Protein AF-A0A919SHP3-F1 (afdb_monomer)

Foldseek 3Di:
DDPPPPDLDWDKDKDFDQCCVVPVPDDPVNSVVDGTDIDIDTDPSPPDDPVVVVVVVVCVVVVVDPDDDD

Mean predicted aligned error: 14.88 Å

Sequence (70 aa):
MTEIDTLATSTFAVHRGAWERTCPTLTADLAAMVAPPITVSAFPVTSAPAATRARVKEARMRQNLPFGTA

Radius of gyration: 23.03 Å; Cα contacts (8 Å, |Δi|>4): 50; chains: 1; bounding box: 42×31×58 Å

pLDDT: mean 73.01, std 14.86, range [37.56, 92.44]

Organism: NCBI:txid113560

Secondary structure (DSSP, 8-state):
-----------EEEEE--HHHH-TTS-HHHHHHSPPPEEEEE----SS-HHHHHHHHHHHHTT-S-S---

Structure (mmCIF, N/CA/C/O backbone):
data_AF-A0A919SHP3-F1
#
_entry.id   AF-A0A919SHP3-F1
#
loop_
_atom_site.group_PDB
_atom_site.id
_atom_site.type_symbol
_atom_site.label_atom_id
_atom_site.label_alt_id
_atom_site.label_comp_id
_atom_site.label_asym_id
_atom_site.label_entity_id
_atom_site.label_seq_id
_atom_site.pdbx_PDB_ins_code
_atom_site.Cartn_x
_atom_site.Cartn_y
_atom_site.Cartn_z
_atom_site.occupancy
_atom_site.B_iso_or_equiv
_atom_site.auth_seq_id
_atom_site.auth_comp_id
_atom_site.auth_asym_id
_atom_site.auth_atom_id
_atom_site.pdbx_PDB_model_num
ATOM 1 N N . MET A 1 1 ? 19.868 25.012 -24.736 1.00 39.81 1 MET A N 1
ATOM 2 C CA . MET A 1 1 ? 20.096 23.816 -23.903 1.00 39.81 1 MET A CA 1
ATOM 3 C C . MET A 1 1 ? 18.783 23.482 -23.228 1.00 39.81 1 MET A C 1
ATOM 5 O O . MET A 1 1 ? 18.385 24.194 -22.323 1.00 39.81 1 MET A O 1
ATOM 9 N N . THR A 1 2 ? 18.050 22.503 -23.750 1.00 48.19 2 THR A N 1
ATOM 10 C CA . THR A 1 2 ? 16.845 21.967 -23.107 1.00 48.19 2 THR A CA 1
ATOM 11 C C . THR A 1 2 ? 17.291 20.891 -22.133 1.00 48.19 2 THR A C 1
ATOM 13 O O . THR A 1 2 ? 17.586 19.772 -22.548 1.00 48.19 2 THR A O 1
ATOM 16 N N . GLU A 1 3 ? 17.404 21.252 -20.860 1.00 49.62 3 GLU A N 1
ATOM 17 C CA . GLU A 1 3 ? 17.455 20.287 -19.765 1.00 49.62 3 GLU A CA 1
ATOM 18 C C . GLU A 1 3 ? 16.117 19.543 -19.777 1.00 49.62 3 GLU A C 1
ATOM 20 O O . GLU A 1 3 ? 15.077 20.074 -19.397 1.00 49.62 3 GLU A O 1
ATOM 25 N N . ILE A 1 4 ? 16.107 18.346 -20.362 1.00 57.38 4 ILE A N 1
ATOM 26 C CA . ILE A 1 4 ? 14.957 17.456 -20.266 1.00 57.38 4 ILE A CA 1
ATOM 27 C C . ILE A 1 4 ? 15.130 16.743 -18.931 1.00 57.38 4 ILE A C 1
ATOM 29 O O . ILE A 1 4 ? 15.835 15.738 -18.855 1.00 57.38 4 ILE A O 1
ATOM 33 N N . ASP A 1 5 ? 14.500 17.274 -17.887 1.00 56.62 5 ASP A N 1
ATOM 34 C CA . ASP A 1 5 ? 14.285 16.549 -16.639 1.00 56.62 5 ASP A CA 1
ATOM 35 C C . ASP A 1 5 ? 13.416 15.325 -16.947 1.00 56.62 5 ASP A C 1
ATOM 37 O O . ASP A 1 5 ? 12.183 15.365 -16.940 1.00 56.62 5 ASP A O 1
ATOM 41 N N . T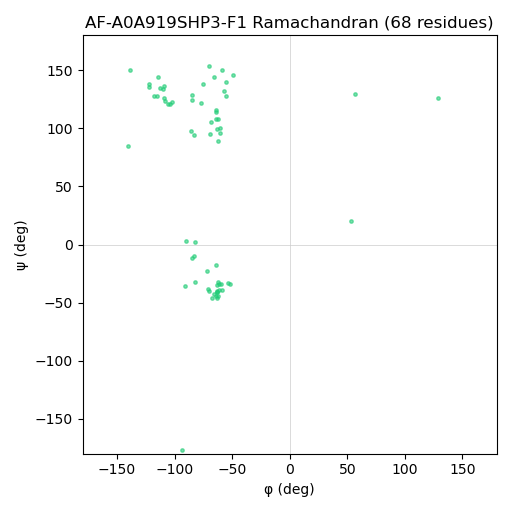HR A 1 6 ? 14.049 14.206 -17.291 1.00 57.41 6 THR A N 1
ATOM 42 C CA . THR A 1 6 ? 13.345 12.933 -17.415 1.00 57.41 6 THR A CA 1
ATOM 43 C C . THR A 1 6 ? 12.924 12.482 -16.022 1.00 57.41 6 THR A C 1
ATOM 45 O O . THR A 1 6 ? 13.698 11.85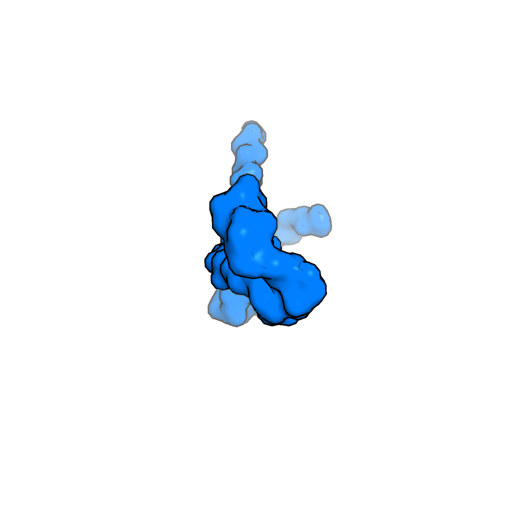8 -15.298 1.00 57.41 6 THR A O 1
ATOM 48 N N . LEU A 1 7 ? 11.685 12.797 -15.643 1.00 62.50 7 LEU A N 1
ATOM 49 C CA . LEU A 1 7 ? 11.059 12.286 -14.427 1.00 62.50 7 LEU A CA 1
ATOM 50 C C . LEU A 1 7 ? 10.905 10.765 -14.551 1.00 62.50 7 LEU A C 1
ATOM 52 O O . LEU A 1 7 ? 10.083 10.265 -15.322 1.00 62.50 7 LEU A O 1
ATOM 56 N N . ALA A 1 8 ? 11.705 10.013 -13.795 1.00 64.25 8 ALA A N 1
ATOM 57 C CA . ALA A 1 8 ? 11.558 8.568 -13.706 1.00 64.25 8 ALA A CA 1
ATOM 58 C C . ALA A 1 8 ? 10.181 8.234 -13.107 1.00 64.25 8 ALA A C 1
ATOM 60 O O . ALA A 1 8 ? 9.934 8.446 -11.918 1.00 64.25 8 ALA A O 1
ATOM 61 N N . THR A 1 9 ? 9.262 7.724 -13.933 1.00 66.56 9 THR A N 1
ATOM 62 C CA . THR A 1 9 ? 7.939 7.302 -13.461 1.00 66.56 9 THR A CA 1
ATOM 63 C C . THR A 1 9 ? 8.106 6.133 -12.495 1.00 66.56 9 THR A C 1
ATOM 65 O O . THR A 1 9 ? 8.574 5.063 -12.879 1.00 66.56 9 THR A O 1
ATOM 68 N N . SER A 1 10 ? 7.737 6.353 -11.235 1.00 69.81 10 SER A N 1
ATOM 69 C CA . SER A 1 10 ? 7.810 5.350 -10.173 1.00 69.81 10 SER A CA 1
ATOM 70 C C . SER A 1 10 ? 6.403 4.908 -9.789 1.00 69.81 10 SER A C 1
ATOM 72 O O . SER A 1 10 ? 5.499 5.734 -9.661 1.00 69.81 10 SER A O 1
ATOM 74 N N . THR A 1 11 ? 6.208 3.602 -9.617 1.00 77.25 11 THR A N 1
ATOM 75 C CA . THR A 1 11 ? 4.920 3.031 -9.214 1.00 77.25 11 THR A CA 1
ATOM 76 C C . THR A 1 11 ? 4.975 2.638 -7.745 1.00 77.25 11 THR A C 1
ATOM 78 O O . THR A 1 11 ? 5.785 1.798 -7.346 1.00 77.25 11 THR A O 1
ATOM 81 N N . PHE A 1 12 ? 4.080 3.228 -6.955 1.00 82.50 12 PHE A N 1
ATOM 82 C CA . PHE A 1 12 ? 3.906 2.924 -5.540 1.00 82.50 12 PHE A CA 1
ATOM 83 C C . PHE A 1 12 ? 2.551 2.256 -5.325 1.00 82.50 12 PHE A C 1
ATOM 85 O O . PHE A 1 12 ? 1.539 2.715 -5.854 1.00 82.50 12 PHE A O 1
ATOM 92 N N . ALA A 1 13 ? 2.527 1.187 -4.535 1.00 84.50 13 ALA A N 1
ATOM 93 C CA . ALA A 1 13 ? 1.304 0.575 -4.047 1.00 84.50 13 ALA A CA 1
ATOM 94 C C . ALA A 1 13 ? 1.080 1.004 -2.593 1.00 84.50 13 ALA A C 1
ATOM 96 O O . ALA A 1 13 ? 1.935 0.814 -1.723 1.00 84.50 13 ALA A O 1
ATOM 97 N N . VAL A 1 14 ? -0.076 1.617 -2.347 1.00 88.44 14 VAL A N 1
ATOM 98 C CA . VAL A 1 14 ? -0.484 2.099 -1.026 1.00 88.44 14 VAL A CA 1
ATOM 99 C C . VAL A 1 14 ? -1.553 1.164 -0.484 1.00 88.44 14 VAL A C 1
ATOM 101 O O . VAL A 1 14 ? -2.611 0.997 -1.089 1.00 88.44 14 VAL A O 1
ATOM 104 N N . HIS A 1 15 ? -1.283 0.569 0.671 1.00 86.25 15 HIS A N 1
ATOM 105 C CA . HIS A 1 15 ? -2.175 -0.372 1.331 1.00 86.25 15 HIS A CA 1
ATOM 106 C C . HIS A 1 15 ? -2.654 0.220 2.652 1.00 86.25 15 HIS A C 1
ATOM 108 O O . HIS A 1 15 ? -1.845 0.636 3.484 1.00 86.25 15 HIS A O 1
ATOM 114 N N . ARG A 1 16 ? -3.973 0.239 2.862 1.00 89.00 16 ARG A N 1
ATOM 115 C CA . ARG A 1 16 ? -4.547 0.511 4.184 1.00 89.00 16 ARG A CA 1
ATOM 116 C C . ARG A 1 16 ? -4.600 -0.786 4.979 1.00 89.00 16 ARG A C 1
ATOM 118 O O . ARG A 1 16 ? -5.167 -1.773 4.516 1.00 89.00 16 ARG A O 1
ATOM 125 N N . GLY A 1 17 ? -3.989 -0.772 6.156 1.00 87.19 17 GLY A N 1
ATOM 126 C CA . GLY A 1 17 ? -4.022 -1.865 7.117 1.00 87.19 17 GLY A CA 1
ATOM 127 C C . GLY A 1 17 ? -5.137 -1.702 8.150 1.00 87.19 17 GLY A C 1
ATOM 128 O O . GLY A 1 17 ? -5.914 -0.749 8.118 1.00 87.19 17 GLY A O 1
ATOM 129 N N . ALA A 1 18 ? -5.178 -2.641 9.094 1.00 87.56 18 ALA A N 1
ATOM 130 C CA . ALA A 1 18 ? -6.063 -2.617 10.253 1.00 87.56 18 ALA A CA 1
ATOM 131 C C . ALA A 1 18 ? -5.219 -2.679 11.527 1.00 87.56 18 ALA A C 1
ATOM 133 O O . ALA A 1 18 ? -4.284 -3.481 11.604 1.00 87.56 18 ALA A O 1
ATOM 134 N N . TRP A 1 19 ? -5.551 -1.853 12.522 1.00 87.69 19 TRP A N 1
ATOM 135 C CA . TRP A 1 19 ? -4.790 -1.785 13.769 1.00 87.69 19 TRP A CA 1
ATOM 136 C C . TRP A 1 19 ? -4.742 -3.117 14.519 1.00 87.69 19 TRP A C 1
ATOM 138 O O . TRP A 1 19 ? -3.688 -3.442 15.049 1.00 87.69 19 TRP A O 1
ATOM 148 N N . GLU A 1 20 ? -5.801 -3.930 14.466 1.00 84.06 20 GLU A N 1
ATOM 149 C CA . GLU A 1 20 ? -5.841 -5.267 15.086 1.00 84.06 20 GLU A CA 1
ATOM 150 C C . GLU A 1 20 ? -4.681 -6.175 14.651 1.00 84.06 20 GLU A C 1
ATOM 152 O O . GLU A 1 20 ? -4.192 -6.983 15.436 1.00 84.06 20 GLU A O 1
ATOM 157 N N . ARG A 1 21 ? -4.215 -6.040 13.401 1.00 83.19 21 ARG A N 1
ATOM 158 C CA . ARG A 1 21 ? -3.110 -6.851 12.866 1.00 83.19 21 ARG A CA 1
ATOM 159 C C . ARG A 1 21 ? -1.737 -6.307 13.253 1.00 83.19 21 ARG A C 1
ATOM 161 O O . ARG A 1 21 ? -0.798 -7.082 13.386 1.00 83.19 21 ARG A O 1
ATOM 168 N N . THR A 1 22 ? -1.612 -4.988 13.390 1.00 85.06 22 THR A N 1
ATOM 169 C CA . THR A 1 22 ? -0.330 -4.307 13.635 1.00 85.06 22 THR A CA 1
ATOM 170 C C . THR A 1 22 ? -0.044 -4.136 15.125 1.00 85.06 22 THR A C 1
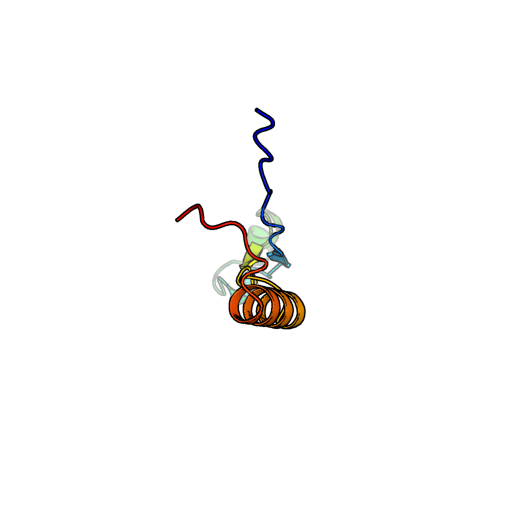ATOM 172 O O . THR A 1 22 ? 1.104 -4.217 15.548 1.00 85.06 22 THR A O 1
ATOM 175 N N . CYS A 1 23 ? -1.081 -3.889 15.923 1.00 85.38 23 CYS A N 1
ATOM 176 C CA . CYS A 1 23 ? -1.003 -3.662 17.359 1.00 85.38 23 CYS A CA 1
ATOM 177 C C . CYS A 1 23 ? -2.189 -4.367 18.046 1.00 85.38 23 CYS A C 1
ATOM 179 O O . CYS A 1 23 ? -3.221 -3.742 18.290 1.00 85.38 23 CYS A O 1
ATOM 181 N N . PRO A 1 24 ? -2.063 -5.672 18.359 1.00 84.81 24 PRO A N 1
ATOM 182 C CA . PRO A 1 24 ? -3.161 -6.479 18.904 1.00 84.81 24 PRO A CA 1
ATOM 183 C C . PRO A 1 24 ? -3.647 -6.024 20.285 1.00 84.81 24 PRO A C 1
ATOM 185 O O . PRO A 1 24 ? -4.725 -6.405 20.725 1.00 84.81 24 PRO A O 1
ATOM 188 N N . THR A 1 25 ? -2.837 -5.236 20.994 1.00 91.50 25 THR A N 1
ATOM 189 C CA . THR A 1 25 ? -3.163 -4.678 22.311 1.00 91.50 25 THR A CA 1
ATOM 190 C C . THR A 1 25 ? -4.004 -3.405 22.228 1.00 91.50 25 THR A C 1
ATOM 192 O O . THR A 1 25 ? -4.489 -2.933 23.256 1.00 91.50 25 THR A O 1
ATOM 195 N N . LEU A 1 26 ? -4.183 -2.833 21.032 1.00 86.62 26 LEU A N 1
ATOM 196 C CA . LEU A 1 26 ? -5.005 -1.648 20.835 1.00 86.62 26 LEU A CA 1
ATOM 197 C C . LEU A 1 26 ? -6.487 -2.038 20.861 1.00 86.62 26 LEU A C 1
ATOM 199 O O . LEU A 1 26 ? -6.937 -2.855 20.061 1.00 86.62 26 LEU A O 1
ATOM 203 N N . THR A 1 27 ? -7.254 -1.441 21.771 1.00 89.88 27 THR A N 1
ATOM 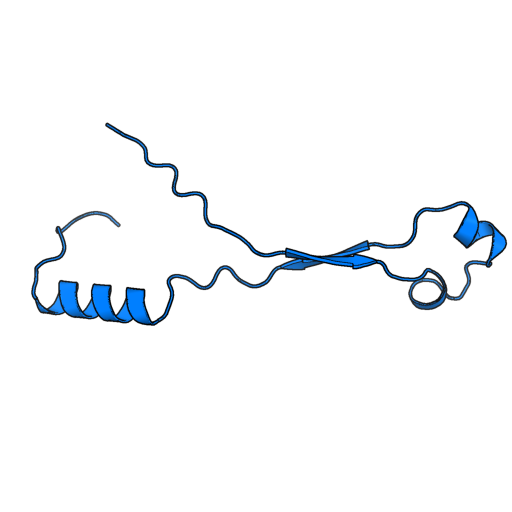204 C CA . THR A 1 27 ? -8.701 -1.676 21.854 1.00 89.88 27 THR A CA 1
ATOM 205 C C . THR A 1 27 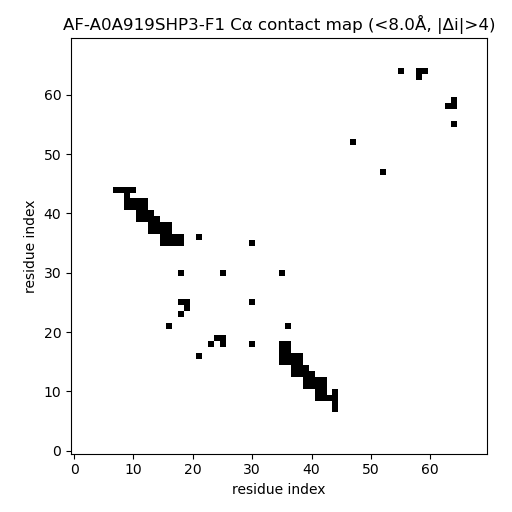? -9.433 -1.048 20.665 1.00 89.88 27 THR A C 1
ATOM 207 O O . THR A 1 27 ? -8.973 -0.060 20.088 1.00 89.88 27 THR A O 1
ATOM 210 N N . ALA A 1 28 ? -10.598 -1.598 20.308 1.00 86.81 28 ALA A N 1
ATOM 211 C CA . ALA A 1 28 ? -11.387 -1.137 19.162 1.00 86.81 28 ALA A CA 1
ATOM 212 C C . ALA A 1 28 ? -11.787 0.346 19.271 1.00 86.81 28 ALA A C 1
ATOM 214 O O . ALA A 1 28 ? -11.691 1.083 18.289 1.00 86.81 28 ALA A O 1
ATOM 215 N N . ASP A 1 29 ? -12.147 0.801 20.473 1.00 89.31 29 ASP A N 1
ATOM 216 C CA . ASP A 1 29 ? -12.515 2.198 20.723 1.00 89.31 29 ASP A CA 1
ATOM 217 C C . ASP A 1 29 ? -11.341 3.153 20.460 1.00 89.31 29 ASP A C 1
ATOM 219 O O . ASP A 1 29 ? -11.510 4.199 19.837 1.00 89.31 29 ASP A O 1
ATOM 223 N N . LEU A 1 30 ? -10.122 2.774 20.867 1.00 88.44 30 LEU A N 1
ATOM 224 C CA . LEU A 1 30 ? -8.914 3.557 20.588 1.00 88.44 30 LEU A CA 1
ATOM 225 C C . LEU A 1 30 ? -8.532 3.498 19.106 1.00 88.44 30 LEU A C 1
ATOM 227 O O . LEU A 1 30 ? -8.137 4.513 18.533 1.00 88.44 30 LEU A O 1
ATOM 231 N N . ALA A 1 31 ? -8.689 2.339 18.467 1.00 87.00 31 ALA A N 1
ATOM 232 C CA . ALA A 1 31 ? -8.443 2.172 17.038 1.00 87.00 31 ALA A CA 1
ATOM 233 C C . ALA A 1 31 ? -9.382 3.033 16.177 1.00 87.00 31 ALA A C 1
ATOM 235 O O . ALA A 1 31 ? -8.964 3.507 15.124 1.00 87.00 31 ALA A O 1
ATOM 236 N N . ALA A 1 32 ? -10.620 3.273 16.624 1.00 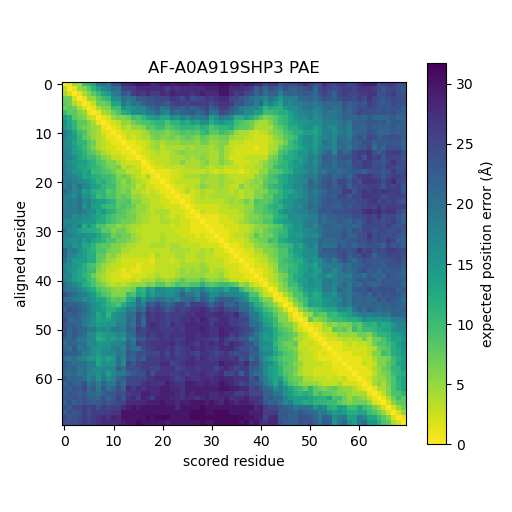87.06 32 ALA A N 1
ATOM 237 C CA . ALA A 1 32 ? -11.573 4.149 15.942 1.00 87.06 32 ALA A CA 1
ATOM 238 C C . ALA A 1 32 ? -11.208 5.643 16.048 1.00 87.06 32 ALA A C 1
ATOM 240 O O . ALA A 1 32 ? -11.609 6.434 15.195 1.00 87.06 32 ALA A O 1
ATOM 241 N N . MET A 1 33 ? -10.428 6.034 17.062 1.00 91.69 33 MET A N 1
ATOM 242 C CA . MET A 1 33 ? -9.979 7.419 17.257 1.00 91.69 33 MET A CA 1
ATOM 243 C C . MET A 1 33 ? -8.712 7.776 16.468 1.00 91.69 33 MET A C 1
ATOM 245 O O . MET A 1 33 ? -8.356 8.951 16.381 1.00 91.69 33 MET A O 1
ATOM 249 N N . VAL A 1 34 ? -8.020 6.789 15.893 1.00 88.44 34 VAL A N 1
ATOM 250 C CA . VAL A 1 34 ? -6.735 6.980 15.208 1.00 88.44 34 VAL A CA 1
ATOM 251 C C . VAL A 1 34 ? -6.834 6.489 13.769 1.00 88.44 34 VAL A C 1
ATOM 253 O O . VAL A 1 34 ? -7.398 5.435 13.487 1.00 88.44 34 VAL A O 1
ATOM 256 N N . ALA A 1 35 ? -6.253 7.238 12.830 1.00 87.56 35 ALA A N 1
ATOM 257 C CA . ALA A 1 35 ? -6.246 6.842 11.426 1.00 87.56 35 ALA A CA 1
ATOM 258 C C . ALA A 1 35 ? -5.641 5.430 11.243 1.00 87.56 35 ALA A C 1
ATOM 260 O O . ALA A 1 35 ? -4.639 5.120 11.891 1.00 87.56 35 ALA A O 1
ATOM 261 N N . PRO A 1 36 ? -6.206 4.574 10.368 1.00 88.31 36 PRO A N 1
ATOM 262 C CA . PRO A 1 36 ? -5.668 3.241 10.108 1.00 88.31 36 PRO A CA 1
ATOM 263 C C . PRO A 1 36 ? -4.219 3.287 9.600 1.00 88.31 36 PRO A C 1
ATOM 265 O O . PRO A 1 36 ? -3.851 4.234 8.896 1.00 88.31 36 PRO A O 1
ATOM 268 N N . PRO A 1 37 ? -3.401 2.260 9.887 1.00 90.56 37 PRO A N 1
ATOM 269 C CA . PRO A 1 37 ? -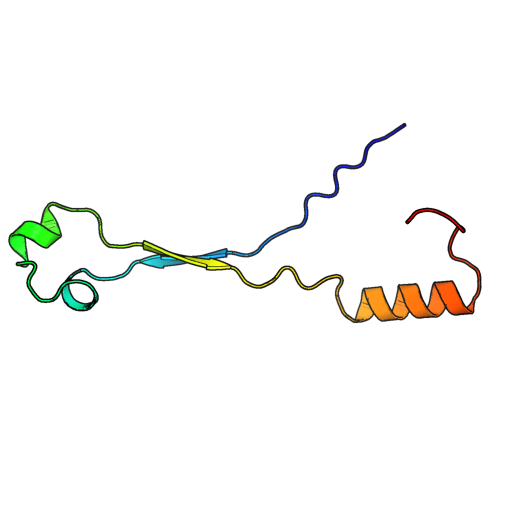2.013 2.233 9.453 1.00 90.56 37 PRO A CA 1
ATOM 270 C C . PRO A 1 37 ? -1.931 2.154 7.925 1.00 90.56 37 PRO A C 1
ATOM 272 O O . PRO A 1 37 ? -2.740 1.487 7.274 1.00 90.56 37 PRO A O 1
ATOM 275 N N . ILE A 1 38 ? -0.933 2.821 7.348 1.00 92.44 38 ILE A N 1
ATOM 276 C CA . ILE A 1 38 ? -0.695 2.837 5.903 1.00 92.44 38 ILE A CA 1
ATOM 277 C C . ILE A 1 38 ? 0.666 2.211 5.629 1.00 92.44 38 ILE A C 1
ATOM 279 O O . ILE A 1 38 ? 1.675 2.619 6.200 1.00 92.44 38 ILE A O 1
ATOM 283 N N . THR A 1 39 ? 0.698 1.235 4.727 1.00 87.94 39 THR A N 1
ATOM 284 C CA . THR A 1 39 ? 1.938 0.648 4.221 1.00 87.94 39 THR A CA 1
ATOM 285 C C . THR A 1 39 ? 2.125 1.076 2.776 1.00 87.94 39 THR A C 1
ATOM 287 O O . THR A 1 39 ? 1.240 0.878 1.943 1.00 87.94 39 THR A O 1
ATOM 290 N N . VAL A 1 40 ? 3.280 1.662 2.476 1.00 88.31 40 VAL A N 1
ATOM 291 C CA . VAL A 1 40 ? 3.658 2.055 1.119 1.00 88.31 40 VAL A CA 1
ATOM 292 C C . VAL A 1 40 ? 4.748 1.109 0.647 1.00 88.31 40 VAL A C 1
ATOM 294 O O . VAL A 1 40 ? 5.782 0.979 1.299 1.00 88.31 40 VAL A O 1
ATOM 297 N N . SER A 1 41 ? 4.515 0.444 -0.478 1.00 87.31 41 SER A N 1
ATOM 298 C CA . SER A 1 41 ? 5.535 -0.337 -1.170 1.00 87.31 41 SER A CA 1
ATOM 299 C C . SER A 1 41 ? 5.830 0.300 -2.524 1.00 87.31 41 SER A C 1
ATOM 301 O O . SER A 1 41 ? 4.944 0.860 -3.168 1.00 87.31 41 SER A O 1
ATOM 303 N N . ALA A 1 42 ? 7.089 0.259 -2.942 1.00 81.69 42 ALA A N 1
ATOM 304 C CA . ALA A 1 42 ? 7.515 0.729 -4.252 1.00 81.69 42 ALA A CA 1
ATOM 305 C C . ALA A 1 42 ? 7.921 -0.480 -5.089 1.00 81.69 42 ALA A C 1
ATOM 307 O O . ALA A 1 42 ? 8.671 -1.335 -4.613 1.00 81.69 42 ALA A O 1
ATOM 308 N N . PHE A 1 43 ? 7.469 -0.541 -6.339 1.00 64.75 43 PHE A N 1
ATOM 309 C CA . PHE A 1 43 ? 8.116 -1.431 -7.294 1.00 64.75 43 PHE A CA 1
ATOM 310 C C . PHE A 1 43 ? 9.442 -0.794 -7.719 1.00 64.75 43 PHE A C 1
ATOM 312 O O . PHE A 1 43 ? 9.485 0.423 -7.932 1.00 64.75 43 PHE A O 1
ATOM 319 N N . PRO A 1 44 ? 10.5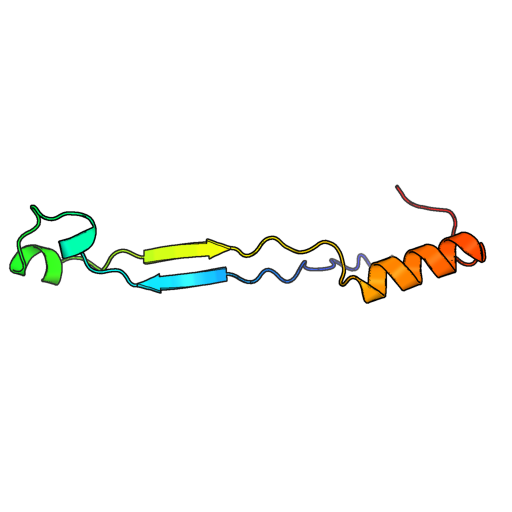36 -1.571 -7.833 1.00 60.03 44 PRO A N 1
ATOM 320 C CA . PRO A 1 44 ? 11.795 -1.026 -8.306 1.00 60.03 44 PRO A CA 1
ATOM 321 C C . PRO A 1 44 ? 11.571 -0.411 -9.685 1.00 60.03 44 PRO A C 1
ATOM 323 O O . PRO A 1 44 ? 10.963 -1.037 -10.556 1.00 60.03 44 PRO A O 1
ATOM 326 N N . VAL A 1 45 ? 12.068 0.812 -9.881 1.00 56.78 45 VAL A N 1
ATOM 327 C CA . VAL A 1 45 ? 12.109 1.457 -11.194 1.00 56.78 45 VAL A CA 1
ATOM 328 C C . VAL A 1 45 ? 12.965 0.563 -12.083 1.00 56.78 45 VAL A C 1
ATOM 330 O O . VAL A 1 45 ? 14.194 0.580 -12.013 1.00 56.78 45 VAL A O 1
ATOM 333 N N . THR A 1 46 ? 12.331 -0.311 -12.864 1.00 53.72 46 THR A N 1
ATOM 334 C CA . THR A 1 46 ? 13.070 -1.211 -13.742 1.00 53.72 46 THR A CA 1
ATOM 335 C C . THR A 1 46 ? 13.781 -0.341 -14.764 1.00 53.72 46 THR A C 1
ATOM 337 O O . THR A 1 46 ? 13.132 0.343 -15.556 1.00 53.72 46 THR A O 1
ATOM 340 N N . SER A 1 47 ? 15.114 -0.331 -14.723 1.00 56.81 47 SER A N 1
ATOM 341 C CA . SER A 1 47 ? 15.939 0.466 -15.625 1.00 56.81 47 SER A CA 1
ATOM 342 C C . SER A 1 47 ? 15.687 0.038 -17.067 1.00 56.81 47 SER A C 1
ATOM 344 O O . SER A 1 47 ? 16.214 -0.977 -17.506 1.00 56.81 47 SER A O 1
ATOM 346 N N . ALA A 1 48 ? 14.874 0.813 -17.782 1.00 58.28 48 ALA A N 1
ATOM 347 C CA . ALA A 1 48 ? 14.444 0.602 -19.160 1.00 58.28 48 ALA A CA 1
ATOM 348 C C . ALA A 1 48 ? 13.752 -0.766 -19.429 1.00 58.28 48 ALA A C 1
ATOM 350 O O . ALA A 1 48 ? 14.304 -1.828 -19.129 1.00 58.28 48 ALA A O 1
ATOM 351 N N . PRO A 1 49 ? 12.569 -0.789 -20.075 1.00 59.16 49 PRO A N 1
ATOM 352 C CA . PRO A 1 49 ? 11.963 -2.031 -20.558 1.00 59.16 49 PRO A CA 1
ATOM 353 C C . PRO A 1 49 ? 12.979 -2.868 -21.350 1.00 59.16 49 PRO A C 1
ATOM 355 O O . PRO A 1 49 ? 13.822 -2.311 -22.058 1.00 59.16 49 PRO A O 1
ATOM 358 N N . ALA A 1 50 ? 12.910 -4.201 -21.275 1.00 62.16 50 ALA A N 1
ATOM 359 C CA . ALA A 1 50 ? 13.854 -5.087 -21.974 1.00 62.16 50 ALA A CA 1
ATOM 360 C C . ALA A 1 50 ? 13.984 -4.757 -23.478 1.00 62.16 50 ALA A C 1
ATOM 362 O O . ALA A 1 50 ? 15.078 -4.816 -24.039 1.00 62.16 50 ALA A O 1
ATOM 363 N N . ALA A 1 51 ? 12.888 -4.308 -24.101 1.00 57.81 51 ALA A N 1
ATOM 364 C CA . ALA A 1 51 ? 12.852 -3.822 -25.479 1.00 57.81 51 ALA A CA 1
ATOM 365 C C . ALA A 1 51 ? 13.750 -2.591 -25.716 1.00 57.81 51 ALA A C 1
ATOM 367 O O . ALA A 1 51 ? 14.436 -2.506 -26.733 1.00 57.81 51 ALA A O 1
ATOM 368 N N . THR A 1 52 ? 13.805 -1.659 -24.765 1.00 62.38 52 THR A N 1
ATOM 369 C CA . THR A 1 52 ? 14.682 -0.483 -24.820 1.00 62.38 52 THR A CA 1
ATOM 370 C C . THR A 1 52 ? 16.144 -0.886 -24.649 1.00 62.38 52 THR A C 1
ATOM 372 O O . THR A 1 52 ? 16.996 -0.401 -25.388 1.00 62.38 52 THR A O 1
ATOM 375 N N . ARG A 1 53 ? 16.452 -1.842 -23.760 1.00 65.06 53 ARG A N 1
ATOM 376 C CA . ARG A 1 53 ? 17.821 -2.379 -23.614 1.00 65.06 53 ARG A CA 1
ATOM 377 C C . ARG A 1 53 ? 18.301 -3.082 -24.884 1.00 65.06 53 ARG A C 1
ATOM 379 O O . ARG A 1 53 ? 19.448 -2.895 -25.283 1.00 65.06 53 ARG A O 1
ATOM 386 N N . ALA A 1 54 ? 17.426 -3.853 -25.533 1.00 65.44 54 ALA A N 1
ATOM 387 C CA . ALA A 1 54 ? 17.728 -4.518 -26.798 1.00 65.44 54 ALA A CA 1
ATOM 388 C C . ALA A 1 54 ? 18.012 -3.503 -27.915 1.00 65.44 54 ALA A C 1
ATOM 390 O O . ALA A 1 54 ? 19.036 -3.614 -28.585 1.00 65.44 54 ALA A O 1
ATOM 391 N N . ARG A 1 55 ? 17.178 -2.462 -28.043 1.00 66.44 55 ARG A N 1
ATOM 392 C CA . ARG A 1 55 ? 17.385 -1.376 -29.015 1.00 66.44 55 ARG A CA 1
ATOM 393 C C . ARG A 1 55 ? 18.665 -0.585 -28.753 1.00 66.44 55 ARG A C 1
ATOM 395 O O . ARG A 1 55 ? 19.381 -0.272 -29.696 1.00 66.44 55 ARG A O 1
ATOM 402 N N . VAL A 1 56 ? 19.000 -0.309 -27.491 1.00 67.31 56 VAL A N 1
ATOM 403 C CA . VAL A 1 56 ? 20.269 0.346 -27.125 1.00 67.31 56 VAL A CA 1
ATOM 404 C C . VAL A 1 56 ? 21.463 -0.551 -27.462 1.00 67.31 56 VAL A C 1
ATOM 406 O O . VAL A 1 56 ? 22.445 -0.071 -28.022 1.00 67.31 56 VAL A O 1
ATOM 409 N N . LYS A 1 57 ? 21.386 -1.858 -27.183 1.00 71.50 57 LYS A N 1
ATOM 410 C CA . LYS A 1 57 ? 22.439 -2.819 -27.550 1.00 71.50 57 LYS A CA 1
ATOM 411 C C . LYS A 1 57 ? 22.625 -2.893 -29.067 1.00 71.50 57 LYS A C 1
ATOM 413 O O . LYS A 1 57 ? 23.756 -2.864 -29.539 1.00 71.50 57 LYS A O 1
ATOM 418 N N . GLU A 1 58 ? 21.533 -2.948 -29.821 1.00 75.69 58 GLU A N 1
ATOM 419 C CA . GLU A 1 58 ? 21.555 -2.957 -31.284 1.00 75.69 58 GLU A CA 1
ATOM 420 C C . GLU A 1 58 ? 22.126 -1.652 -31.855 1.00 75.69 58 GLU A C 1
ATOM 422 O O . GLU A 1 58 ? 23.000 -1.688 -32.718 1.00 75.69 58 GLU A O 1
ATOM 427 N N . ALA A 1 59 ? 21.719 -0.501 -31.320 1.00 70.38 59 ALA A N 1
ATOM 428 C CA . ALA A 1 59 ? 22.269 0.793 -31.708 1.00 70.38 59 ALA A CA 1
ATOM 429 C C . ALA A 1 59 ? 23.772 0.911 -31.387 1.00 70.38 59 ALA A C 1
ATOM 431 O O . ALA A 1 59 ? 24.508 1.503 -32.176 1.00 70.38 59 ALA A O 1
ATOM 432 N N . ARG A 1 60 ? 24.251 0.304 -30.283 1.00 73.50 60 ARG A N 1
ATOM 433 C CA . ARG A 1 60 ? 25.685 0.269 -29.927 1.00 73.50 60 ARG A CA 1
ATOM 434 C C . ARG A 1 60 ? 26.467 -0.584 -30.912 1.00 73.50 60 ARG A C 1
ATOM 436 O O . ARG A 1 60 ? 27.508 -0.151 -31.390 1.00 73.50 60 ARG A O 1
ATOM 443 N N . MET A 1 61 ? 25.950 -1.771 -31.233 1.00 77.50 61 MET A N 1
ATOM 444 C CA . MET A 1 61 ? 26.572 -2.680 -32.202 1.00 77.50 61 MET A CA 1
ATOM 445 C C . MET A 1 61 ? 26.659 -2.057 -33.597 1.00 77.50 61 MET A C 1
ATOM 447 O O . MET A 1 61 ? 27.632 -2.278 -34.307 1.00 77.50 61 MET A O 1
ATOM 451 N N . ARG A 1 62 ? 25.670 -1.241 -33.972 1.00 80.06 62 ARG A N 1
AT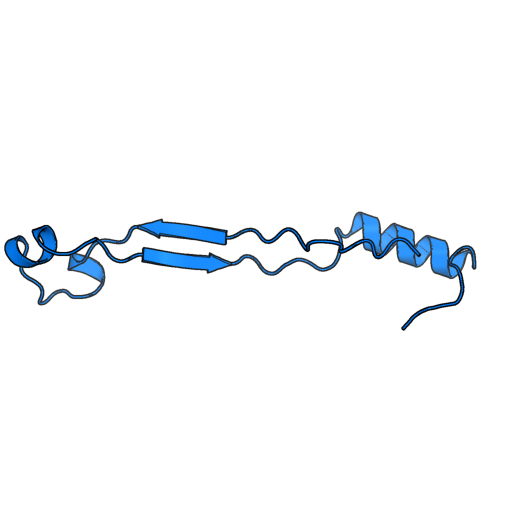OM 452 C CA . ARG A 1 62 ? 25.650 -0.516 -35.248 1.00 80.06 62 ARG A CA 1
ATOM 453 C C . ARG A 1 62 ? 26.461 0.785 -35.240 1.00 80.06 62 ARG A C 1
ATOM 455 O O . ARG A 1 62 ? 26.426 1.488 -36.237 1.00 80.06 62 ARG A O 1
ATOM 462 N N . GLN A 1 63 ? 27.134 1.128 -34.133 1.00 74.75 63 GLN A N 1
ATOM 463 C CA . GLN A 1 63 ? 27.840 2.409 -33.938 1.00 74.75 63 GLN A CA 1
ATOM 464 C C . GLN A 1 63 ? 26.965 3.656 -34.190 1.00 74.75 63 GLN A C 1
ATOM 466 O O . GLN A 1 63 ? 27.473 4.755 -34.378 1.00 74.75 63 GLN A O 1
ATOM 471 N N . ASN A 1 64 ? 25.639 3.500 -34.140 1.00 67.88 64 ASN A N 1
ATOM 472 C CA . ASN A 1 64 ? 24.666 4.569 -34.381 1.00 67.88 64 ASN A CA 1
ATOM 473 C C . ASN A 1 64 ? 24.291 5.319 -33.096 1.00 67.88 64 ASN A C 1
ATOM 475 O O . ASN A 1 64 ? 23.406 6.174 -33.110 1.00 67.88 64 ASN A O 1
ATOM 479 N N . LEU A 1 65 ? 24.911 4.970 -31.966 1.00 62.81 65 LEU A N 1
ATOM 480 C CA . LEU A 1 65 ? 24.771 5.731 -30.733 1.00 62.81 65 LEU A CA 1
ATOM 481 C C . LEU A 1 65 ? 25.782 6.880 -30.740 1.00 62.81 65 LEU A C 1
ATOM 483 O O . LEU A 1 65 ? 26.967 6.618 -30.954 1.00 62.81 65 LEU A O 1
ATOM 487 N N . PRO A 1 66 ? 25.352 8.128 -30.482 1.00 60.69 66 PRO A N 1
ATOM 488 C CA . PRO A 1 66 ? 26.288 9.219 -30.268 1.00 60.69 66 PRO A CA 1
ATOM 489 C C . PRO A 1 66 ? 27.255 8.844 -29.135 1.00 60.69 66 PRO A C 1
ATOM 491 O O . PRO A 1 66 ? 26.841 8.408 -28.058 1.00 60.69 66 PRO A O 1
ATOM 494 N N . PHE A 1 67 ? 28.557 8.961 -29.396 1.00 52.72 67 PHE A N 1
ATOM 495 C CA . PHE A 1 67 ? 29.583 8.821 -28.368 1.00 52.72 67 PHE A CA 1
ATOM 496 C C . PHE A 1 67 ? 29.481 10.022 -27.412 1.00 52.72 67 PHE A C 1
ATOM 498 O O . PHE A 1 67 ? 29.870 11.130 -27.766 1.00 52.72 67 PHE A O 1
ATOM 505 N N . GLY A 1 68 ? 28.941 9.792 -26.212 1.00 50.69 68 GLY A N 1
ATOM 506 C CA . GLY A 1 68 ? 28.810 10.773 -25.123 1.00 50.69 68 GLY A CA 1
ATOM 507 C C . GLY A 1 68 ? 27.368 10.816 -24.603 1.00 50.69 68 GLY A C 1
ATOM 508 O O . GLY A 1 68 ? 26.445 10.954 -25.394 1.00 50.69 68 GLY A O 1
ATOM 509 N N . THR A 1 69 ? 27.072 10.650 -23.317 1.00 43.12 69 THR A N 1
ATOM 510 C CA . THR A 1 69 ? 27.845 10.933 -22.100 1.00 43.12 69 THR A CA 1
ATOM 511 C C . THR A 1 69 ? 27.684 9.815 -21.060 1.00 43.12 69 THR A C 1
ATOM 513 O O . THR A 1 69 ? 26.658 9.131 -21.024 1.00 43.12 69 THR A O 1
ATOM 516 N N . ALA A 1 70 ? 28.734 9.623 -20.257 1.00 37.56 70 ALA A N 1
ATOM 517 C CA . ALA A 1 70 ? 28.680 8.932 -18.970 1.00 37.56 70 ALA A CA 1
ATOM 518 C C . ALA A 1 70 ? 27.832 9.717 -17.958 1.00 37.56 70 ALA A C 1
ATOM 520 O O . ALA A 1 70 ? 27.665 10.940 -18.177 1.00 37.56 70 ALA A O 1
#

Nearest PDB structures (foldseek):
  7tlf-assembly2_E  TM=2.560E-01  e=2.715E+00  Proteomonas sulcata
  7tja-assembly1_R  TM=2.861E-01  e=5.818E+00  Proteomonas sulcata

Solvent-accessible surface area (backbone atoms only — not comparable to full-atom values): 4716 Å² total; per-residue (Å²): 135,82,82,76,82,77,77,79,82,69,56,68,51,78,43,82,53,54,50,65,80,80,40,71,86,58,50,69,74,61,50,72,75,43,84,65,48,74,49,78,47,69,57,79,71,71,83,61,59,70,69,54,51,51,51,51,52,52,32,52,76,68,66,70,51,76,92,75,80,134